Protein AF-A0A534Z984-F1 (afdb_monomer_lite)

Foldseek 3Di:
DDDDDDDPCPDDPPPDDDDPDDDDQPDPVVLDDADDDDCPPPQKHWDWDADPVSKIKIWMAGNVVRWIWMAISVNSRPDTFTADCLDTPPDDDDPVRSVSSNVVNVVSPPPPDDPPPDPPDDDDD

pLDDT: mean 79.58, std 18.5, range [36.09, 97.81]

Structure (mmCIF, N/CA/C/O backbone):
data_AF-A0A534Z984-F1
#
_entry.id   AF-A0A534Z984-F1
#
loop_
_atom_site.group_PDB
_atom_site.id
_atom_site.type_symbol
_atom_site.label_atom_id
_atom_site.label_alt_id
_atom_site.label_comp_id
_atom_site.label_asym_id
_atom_site.label_entity_id
_atom_site.label_seq_id
_atom_site.pdbx_PDB_ins_code
_atom_site.Cartn_x
_atom_site.Cartn_y
_atom_site.Cartn_z
_atom_site.occupancy
_atom_site.B_iso_or_equiv
_atom_site.auth_seq_id
_atom_site.auth_comp_id
_atom_site.auth_asym_id
_atom_site.auth_atom_id
_atom_site.pdbx_PDB_model_num
ATOM 1 N N . MET A 1 1 ? -43.118 18.369 -33.191 1.00 49.06 1 MET A N 1
ATOM 2 C CA . MET A 1 1 ? -42.824 17.797 -31.858 1.00 49.06 1 MET A CA 1
ATOM 3 C C . MET A 1 1 ? -43.101 16.302 -31.930 1.00 49.06 1 MET A C 1
ATOM 5 O O . MET A 1 1 ? -44.096 15.946 -32.552 1.00 49.06 1 MET A O 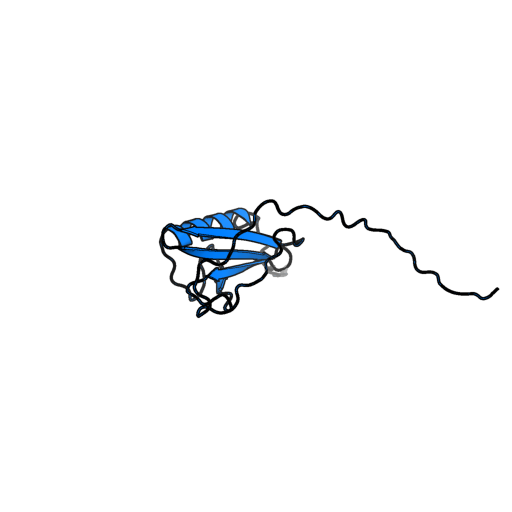1
ATOM 9 N N . PRO A 1 2 ? -42.154 15.464 -31.486 1.00 46.59 2 PRO A N 1
ATOM 10 C CA . PRO A 1 2 ? -42.266 14.801 -30.173 1.00 46.59 2 PRO A CA 1
ATOM 11 C C . PRO A 1 2 ? -41.022 15.126 -29.314 1.00 46.59 2 PRO A C 1
ATOM 13 O O . PRO A 1 2 ? -39.950 15.343 -29.866 1.00 46.59 2 PRO A O 1
ATOM 16 N N . GLU A 1 3 ? -41.124 15.515 -28.041 1.00 41.66 3 GLU A N 1
ATOM 17 C CA . GLU A 1 3 ? -41.500 14.795 -26.803 1.00 41.66 3 GLU A CA 1
ATOM 18 C C . GLU A 1 3 ? -40.446 13.796 -26.283 1.00 41.66 3 GLU A C 1
ATOM 20 O O . GLU A 1 3 ? -40.259 12.724 -26.845 1.00 41.66 3 GLU A O 1
ATOM 25 N N . GLY A 1 4 ? -39.826 14.164 -25.147 1.00 54.22 4 GLY A N 1
ATOM 26 C CA . GLY A 1 4 ? -39.315 13.228 -24.139 1.00 54.22 4 GLY A CA 1
ATOM 27 C C . GLY A 1 4 ? -37.834 12.838 -24.198 1.00 54.22 4 GLY A C 1
ATOM 28 O O . GLY A 1 4 ? -37.523 11.727 -24.601 1.00 54.22 4 GLY A O 1
ATOM 29 N N . MET A 1 5 ? -36.931 13.682 -23.680 1.00 36.09 5 MET A N 1
ATOM 30 C CA . MET A 1 5 ? -35.710 13.202 -23.007 1.00 36.09 5 MET A CA 1
ATOM 31 C C . MET A 1 5 ? -35.171 14.286 -22.062 1.00 36.09 5 MET A C 1
ATOM 33 O O . MET A 1 5 ? -34.339 15.112 -22.428 1.00 36.09 5 MET A O 1
ATOM 37 N N . THR A 1 6 ? -35.672 14.311 -20.828 1.00 60.50 6 THR A N 1
ATOM 38 C CA . THR A 1 6 ? -34.956 14.954 -19.724 1.00 60.50 6 THR A CA 1
ATOM 39 C C . THR A 1 6 ? -33.903 13.973 -19.227 1.00 60.50 6 THR A C 1
ATOM 41 O O . THR A 1 6 ? -34.229 13.018 -18.526 1.00 60.50 6 THR A O 1
ATOM 44 N N . ALA A 1 7 ? -32.648 14.216 -19.578 1.00 46.69 7 ALA A N 1
ATOM 45 C CA . ALA A 1 7 ? -31.517 13.735 -18.806 1.00 46.69 7 ALA A CA 1
ATOM 46 C C . ALA A 1 7 ? -30.716 14.975 -18.421 1.00 46.69 7 ALA A C 1
ATOM 48 O O . ALA A 1 7 ? -30.120 15.637 -19.267 1.00 46.69 7 ALA A O 1
ATOM 49 N N . THR A 1 8 ? -30.797 15.340 -17.146 1.00 47.03 8 THR A N 1
ATOM 50 C CA . THR A 1 8 ? -29.868 16.260 -16.497 1.00 47.03 8 THR A CA 1
ATOM 51 C C . THR A 1 8 ? -28.467 15.685 -16.659 1.00 47.03 8 THR A C 1
ATOM 53 O O . THR A 1 8 ? -28.051 14.822 -15.890 1.00 47.03 8 THR A O 1
ATOM 56 N N . ASP A 1 9 ? -27.762 16.141 -17.689 1.00 46.81 9 ASP A N 1
ATOM 57 C CA . ASP A 1 9 ? -26.317 16.011 -17.786 1.00 46.81 9 ASP A CA 1
ATOM 58 C C . ASP A 1 9 ? -25.717 16.981 -16.766 1.00 46.81 9 ASP A C 1
ATOM 60 O O . ASP A 1 9 ? -25.518 18.170 -17.025 1.00 46.81 9 ASP A O 1
ATOM 64 N N . VAL A 1 10 ? -25.531 16.499 -15.537 1.00 52.66 10 VAL A N 1
ATOM 65 C CA . VAL A 1 10 ? -24.681 17.191 -14.572 1.00 52.66 10 VAL A CA 1
ATOM 66 C C . VAL A 1 10 ? -23.255 16.902 -15.018 1.00 52.66 10 VAL A C 1
ATOM 68 O O . VAL A 1 10 ? -22.642 15.930 -14.585 1.00 52.66 10 VAL A O 1
ATOM 71 N N . GLY A 1 11 ? -22.779 17.729 -15.950 1.00 48.34 11 GLY A N 1
ATOM 72 C CA . GLY A 1 11 ? -21.455 17.656 -16.550 1.00 48.34 11 GLY A CA 1
ATOM 73 C C . GLY A 1 11 ? -20.355 17.761 -15.499 1.00 48.34 11 GLY A C 1
ATOM 74 O O . GLY A 1 11 ? -19.860 18.844 -15.186 1.00 48.34 11 GLY A O 1
ATOM 75 N N . GLY A 1 12 ? -19.953 16.617 -14.957 1.00 53.09 12 GLY A N 1
ATOM 76 C CA . GLY A 1 12 ? -18.683 16.462 -14.274 1.00 53.09 12 GLY A CA 1
ATOM 77 C C . GLY A 1 12 ? -17.596 16.377 -15.333 1.00 53.09 12 GLY A C 1
ATOM 78 O O . GLY A 1 12 ? -17.412 15.333 -15.948 1.00 53.09 12 GLY A O 1
ATOM 79 N N . VAL A 1 13 ? -16.874 17.472 -15.564 1.00 54.81 13 VAL A N 1
ATOM 80 C CA . VAL A 1 13 ? -15.639 17.427 -16.352 1.00 54.81 13 VAL A CA 1
ATOM 81 C C . VAL A 1 13 ? -14.660 16.514 -15.614 1.00 54.81 13 VAL A C 1
ATOM 83 O O . VAL A 1 13 ? -14.093 16.893 -14.590 1.00 54.81 13 VAL A O 1
ATOM 86 N N . THR A 1 14 ? -14.467 15.295 -16.113 1.00 60.62 14 THR A N 1
ATOM 87 C CA . THR A 1 14 ? -13.373 14.431 -15.669 1.00 60.62 14 THR A CA 1
ATOM 88 C C . THR A 1 14 ? -12.086 14.994 -16.263 1.00 60.62 14 THR A C 1
ATOM 90 O O . THR A 1 14 ? -11.765 14.763 -17.427 1.00 60.62 14 THR A O 1
ATOM 93 N N . THR A 1 15 ? -11.361 15.808 -15.497 1.00 66.38 15 THR A N 1
ATOM 94 C CA . THR A 1 15 ? -10.050 16.300 -15.927 1.00 66.38 15 THR A CA 1
ATOM 95 C C . THR A 1 15 ? -9.074 15.128 -15.940 1.00 66.38 15 THR A C 1
ATOM 97 O O . THR A 1 15 ? -8.609 14.700 -14.886 1.00 66.38 15 THR A O 1
ATOM 100 N N . MET A 1 16 ? -8.763 14.612 -17.129 1.00 71.00 16 MET A N 1
ATOM 101 C CA . MET A 1 16 ? -7.700 13.626 -17.327 1.00 71.00 16 MET A CA 1
ATOM 102 C C . MET A 1 16 ? -6.370 14.237 -16.875 1.00 71.00 16 MET A C 1
ATOM 104 O O . MET A 1 16 ? -5.915 15.230 -17.446 1.00 71.00 16 MET A O 1
ATOM 108 N N . ARG A 1 17 ? -5.767 13.671 -15.827 1.00 82.12 17 ARG A N 1
ATOM 109 C CA . ARG A 1 17 ? -4.443 14.065 -15.333 1.00 82.12 17 A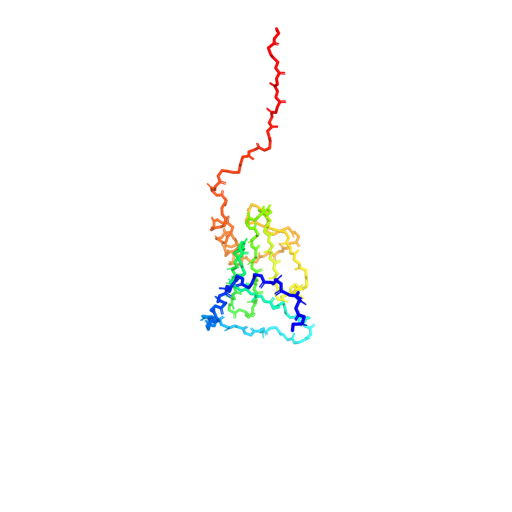RG A CA 1
ATOM 110 C C . ARG A 1 17 ? -3.391 13.122 -15.902 1.00 82.12 17 ARG A C 1
ATOM 112 O O . ARG A 1 17 ? -3.623 11.921 -16.019 1.00 82.12 17 ARG A O 1
ATOM 119 N N . GLU A 1 18 ? -2.236 13.664 -16.269 1.00 87.88 18 GLU A N 1
ATOM 120 C CA . GLU A 1 18 ? -1.099 12.830 -16.652 1.00 87.88 18 GLU A CA 1
ATOM 121 C C . GLU A 1 18 ? -0.540 12.110 -15.413 1.00 87.88 18 GLU A C 1
ATOM 123 O O . GLU A 1 18 ? -0.401 12.746 -14.364 1.00 87.88 18 GLU A O 1
ATOM 128 N N . PRO A 1 19 ? -0.201 10.807 -15.499 1.00 88.81 19 PRO A N 1
ATOM 129 C CA . PRO A 1 19 ? 0.317 10.090 -14.340 1.00 88.81 19 PRO A CA 1
ATOM 130 C C . PRO A 1 19 ? 1.668 10.649 -13.890 1.00 88.81 19 PRO A C 1
ATOM 132 O O . PRO A 1 19 ? 2.607 10.725 -14.684 1.00 88.81 19 PRO A O 1
ATOM 135 N N . LEU A 1 20 ? 1.772 10.978 -12.601 1.00 89.88 20 LEU A N 1
ATOM 136 C CA . LEU A 1 20 ? 2.992 11.512 -11.987 1.00 89.88 20 LEU A CA 1
ATOM 137 C C . LEU A 1 20 ? 4.126 10.476 -11.932 1.00 89.88 20 LEU A C 1
ATOM 139 O O . LEU A 1 20 ? 5.298 10.825 -12.060 1.00 89.88 20 LEU A O 1
ATOM 143 N N . PHE A 1 21 ? 3.780 9.206 -11.720 1.00 88.31 21 PHE A N 1
ATOM 144 C CA . PHE A 1 21 ? 4.729 8.112 -11.546 1.00 88.31 21 PHE A CA 1
ATOM 145 C C . PHE A 1 21 ? 4.217 6.862 -12.261 1.00 88.31 21 PHE A C 1
ATOM 147 O O . PHE A 1 21 ? 3.067 6.466 -12.087 1.00 88.31 21 PHE A O 1
ATOM 154 N N . LYS A 1 22 ? 5.071 6.250 -13.085 1.00 88.81 22 LYS A N 1
ATOM 155 C CA . LYS A 1 22 ? 4.780 5.007 -13.807 1.00 88.81 22 LYS A CA 1
ATOM 156 C C . LYS A 1 22 ? 5.913 4.028 -13.569 1.00 88.81 22 LYS A C 1
ATOM 158 O O . LYS A 1 22 ? 7.077 4.388 -13.733 1.00 88.81 22 LYS A O 1
ATOM 163 N N . VAL A 1 23 ? 5.562 2.797 -13.230 1.00 88.94 23 VAL A N 1
ATOM 164 C CA . VAL A 1 23 ? 6.524 1.726 -12.992 1.00 88.94 23 VAL A CA 1
ATOM 165 C C . VAL A 1 23 ? 6.065 0.451 -13.684 1.00 88.94 23 VAL A C 1
ATOM 167 O O . VAL A 1 23 ? 4.877 0.138 -13.701 1.00 88.94 23 VAL A O 1
ATOM 170 N N . SER A 1 24 ? 7.005 -0.248 -14.312 1.00 87.25 24 SER A N 1
ATOM 171 C CA . SER A 1 24 ? 6.775 -1.555 -14.926 1.00 87.25 24 SER A CA 1
ATOM 172 C C . SER A 1 24 ? 6.992 -2.667 -13.905 1.00 87.25 24 SER A C 1
ATOM 174 O O . SER A 1 24 ? 7.752 -2.495 -12.954 1.00 87.25 24 SER A O 1
ATOM 176 N N . ASN A 1 25 ? 6.381 -3.828 -14.121 1.00 84.31 25 ASN A N 1
ATOM 177 C CA . ASN A 1 25 ? 6.735 -5.025 -13.365 1.00 84.31 25 ASN A CA 1
ATOM 178 C C . ASN A 1 25 ? 8.164 -5.472 -13.724 1.00 84.31 25 ASN A C 1
ATOM 180 O O . ASN A 1 25 ? 8.516 -5.560 -14.901 1.00 84.31 25 ASN A O 1
ATOM 184 N N . HIS A 1 26 ? 8.990 -5.710 -12.710 1.00 84.06 26 HIS A N 1
ATOM 185 C CA . HIS A 1 26 ? 10.374 -6.172 -12.817 1.00 84.06 26 HIS A CA 1
ATOM 186 C C . HIS A 1 26 ? 10.487 -7.692 -12.661 1.00 84.06 26 HIS A C 1
ATOM 188 O O . HIS A 1 26 ? 11.523 -8.268 -12.995 1.00 84.06 26 HIS A O 1
ATOM 194 N N . HIS A 1 27 ? 9.426 -8.354 -12.196 1.00 74.00 27 HIS A N 1
ATOM 195 C CA . HIS A 1 27 ? 9.380 -9.805 -12.110 1.00 74.00 27 HIS A CA 1
ATOM 196 C C . HIS A 1 27 ? 9.136 -10.419 -13.492 1.00 74.00 27 HIS A C 1
ATOM 198 O O . HIS A 1 27 ? 8.420 -9.869 -14.331 1.00 74.00 27 HIS A O 1
ATOM 204 N N . THR A 1 28 ? 9.749 -11.578 -13.745 1.00 64.44 28 THR A N 1
ATOM 205 C CA . THR A 1 28 ? 9.573 -12.303 -15.012 1.00 64.44 28 THR A CA 1
ATOM 206 C C . THR A 1 28 ? 8.104 -12.665 -15.228 1.00 64.44 28 THR A C 1
ATOM 208 O O . THR A 1 28 ? 7.424 -12.974 -14.258 1.00 64.44 28 THR A O 1
ATOM 211 N N . ALA A 1 29 ? 7.643 -12.747 -16.481 1.00 55.38 29 ALA A N 1
ATOM 212 C CA . ALA A 1 29 ? 6.264 -13.120 -16.839 1.00 55.38 29 ALA A CA 1
ATOM 213 C C . ALA A 1 29 ? 5.807 -14.519 -16.352 1.00 55.38 29 ALA A C 1
ATOM 215 O O . ALA A 1 29 ? 4.658 -14.899 -16.555 1.00 55.38 29 ALA A O 1
ATOM 216 N N . ALA A 1 30 ? 6.705 -15.306 -15.746 1.00 54.94 30 ALA A N 1
ATOM 217 C CA . ALA A 1 30 ? 6.356 -16.528 -15.023 1.00 54.94 30 ALA A CA 1
ATOM 218 C C . ALA A 1 30 ? 5.681 -16.238 -13.665 1.00 54.94 30 ALA A C 1
ATOM 220 O O . ALA A 1 30 ? 4.927 -17.070 -13.167 1.00 54.94 30 ALA A O 1
ATOM 221 N N . CYS A 1 31 ? 5.924 -15.056 -13.091 1.00 58.91 31 CYS A N 1
ATOM 222 C CA . CYS A 1 31 ? 5.092 -14.449 -12.062 1.00 58.91 31 CYS A CA 1
ATOM 223 C C . CYS A 1 31 ? 3.890 -13.824 -12.784 1.00 58.91 31 CYS A C 1
ATOM 225 O O . CYS A 1 31 ? 4.067 -13.077 -13.743 1.00 58.91 31 CYS A O 1
ATOM 227 N N . VAL A 1 32 ? 2.686 -14.202 -12.362 1.00 63.78 32 VAL A N 1
ATOM 228 C CA . VAL A 1 32 ? 1.384 -13.857 -12.961 1.00 63.78 32 VAL A CA 1
ATOM 229 C C . VAL A 1 32 ? 1.238 -12.347 -13.246 1.00 63.78 32 VAL A C 1
ATOM 231 O O . VAL A 1 32 ? 1.958 -11.528 -12.675 1.00 63.78 32 VAL A O 1
ATOM 234 N N . GLU A 1 33 ? 0.303 -11.978 -14.132 1.00 71.69 33 GLU A N 1
ATOM 235 C CA . GLU A 1 33 ? 0.027 -10.585 -14.520 1.00 71.69 33 GLU A CA 1
ATOM 236 C C . GLU A 1 33 ? -0.123 -9.664 -13.286 1.00 71.69 33 GLU A C 1
ATOM 238 O O . GLU A 1 33 ? -0.957 -9.938 -12.414 1.00 71.69 33 GLU A O 1
ATOM 243 N N . PRO A 1 34 ? 0.671 -8.581 -13.187 1.00 79.31 34 PRO A N 1
ATOM 244 C CA . PRO A 1 34 ? 0.582 -7.627 -12.085 1.00 79.31 34 PRO A CA 1
ATOM 245 C C . PRO A 1 34 ? -0.767 -6.885 -12.098 1.00 79.31 34 PRO A C 1
ATOM 247 O O . PRO A 1 34 ? -1.338 -6.649 -13.167 1.00 79.31 34 PRO A O 1
ATOM 250 N N . PRO A 1 35 ? -1.294 -6.448 -10.938 1.00 81.00 35 PRO A N 1
ATOM 251 C CA . PRO A 1 35 ? -2.507 -5.646 -10.911 1.00 81.00 35 PRO A CA 1
ATOM 252 C C . PRO A 1 35 ? -2.277 -4.303 -11.608 1.00 81.00 35 PRO A C 1
ATOM 254 O O . PRO A 1 35 ? -1.256 -3.642 -11.413 1.00 81.00 35 PRO A O 1
ATOM 257 N N . THR A 1 36 ? -3.281 -3.845 -12.353 1.00 85.06 36 THR A N 1
ATOM 258 C CA . THR A 1 36 ? -3.378 -2.423 -12.692 1.00 85.06 36 THR A CA 1
ATOM 259 C C . THR A 1 36 ? -3.895 -1.681 -11.469 1.00 85.06 36 THR A C 1
ATOM 261 O O . THR A 1 36 ? -4.949 -2.027 -10.935 1.00 85.06 36 THR A O 1
ATOM 264 N N . VAL A 1 37 ? -3.155 -0.670 -11.021 1.00 87.88 37 VAL A N 1
ATOM 265 C CA . VAL A 1 37 ? -3.507 0.126 -9.844 1.00 87.88 37 VAL A CA 1
ATOM 266 C C . VAL A 1 37 ? -3.694 1.574 -10.256 1.00 87.88 37 VAL A C 1
ATOM 268 O O . VAL A 1 37 ? -2.777 2.201 -10.784 1.00 87.88 37 VAL A O 1
ATOM 271 N N . ASP A 1 38 ? -4.894 2.090 -10.007 1.00 89.81 38 ASP A N 1
ATOM 272 C CA . ASP A 1 38 ? -5.203 3.507 -10.141 1.00 89.81 38 ASP A CA 1
ATOM 273 C C . ASP A 1 38 ? -4.850 4.223 -8.834 1.00 89.81 38 ASP A C 1
ATOM 275 O O . ASP A 1 38 ? -5.573 4.131 -7.843 1.00 89.81 38 ASP A O 1
ATOM 279 N N . GLY A 1 39 ? -3.712 4.920 -8.833 1.00 88.94 39 GLY A N 1
ATOM 280 C CA . GLY A 1 39 ? -3.238 5.679 -7.676 1.00 88.94 39 GLY A CA 1
ATOM 281 C C . GLY A 1 39 ? -4.092 6.905 -7.329 1.00 88.94 39 GLY A C 1
ATOM 282 O O . GLY A 1 39 ? -3.919 7.448 -6.240 1.00 88.94 39 GLY A O 1
ATOM 283 N N . ASP A 1 40 ? -4.997 7.325 -8.219 1.00 89.31 40 ASP A N 1
ATOM 284 C CA . ASP A 1 40 ? -5.913 8.452 -8.019 1.00 89.31 40 ASP A CA 1
ATOM 285 C C . ASP A 1 40 ? -7.325 7.998 -7.601 1.00 89.31 40 ASP A C 1
ATOM 287 O O . ASP A 1 40 ? -8.213 8.841 -7.419 1.00 89.31 40 ASP A O 1
ATOM 291 N N . ALA A 1 41 ? -7.552 6.689 -7.419 1.00 90.12 41 ALA A N 1
ATOM 292 C CA . ALA A 1 41 ? -8.850 6.171 -7.006 1.00 90.12 41 ALA A CA 1
ATOM 293 C C . ALA A 1 41 ? -9.295 6.816 -5.681 1.00 90.12 41 ALA A C 1
ATOM 295 O O . ALA A 1 41 ? -8.632 6.723 -4.642 1.00 90.12 41 ALA A O 1
ATOM 296 N N . ALA A 1 42 ? -10.438 7.503 -5.734 1.00 90.12 42 ALA A N 1
ATOM 297 C CA . ALA A 1 42 ? -10.977 8.233 -4.597 1.00 90.12 42 ALA A CA 1
ATOM 298 C C . ALA A 1 42 ? -11.287 7.288 -3.429 1.00 90.12 42 ALA A C 1
ATOM 300 O O . ALA A 1 42 ? -11.721 6.157 -3.626 1.00 90.12 42 ALA A O 1
ATOM 301 N N . GLY A 1 43 ? -11.095 7.770 -2.199 1.00 90.69 43 GLY A N 1
ATOM 302 C CA . GLY A 1 43 ? -11.392 6.975 -1.005 1.00 90.69 43 GLY A CA 1
ATOM 303 C C . GLY A 1 43 ? -10.366 5.882 -0.701 1.00 90.69 43 GLY A C 1
ATOM 304 O O . GLY A 1 43 ? -10.568 5.134 0.249 1.00 90.69 43 GLY A O 1
ATOM 305 N N . ALA A 1 44 ? -9.235 5.834 -1.411 1.00 93.81 44 ALA A N 1
ATOM 306 C CA . ALA A 1 44 ? -8.146 4.913 -1.115 1.00 93.81 44 ALA A CA 1
ATOM 307 C C . ALA A 1 44 ? -6.784 5.616 -0.997 1.00 93.81 44 ALA A C 1
ATOM 309 O O . ALA A 1 44 ? -6.578 6.737 -1.462 1.00 93.81 44 ALA A O 1
ATOM 310 N N . TYR A 1 45 ? -5.844 4.950 -0.334 1.00 95.00 45 TYR A N 1
ATOM 311 C CA . TYR A 1 45 ? -4.424 5.284 -0.353 1.00 95.00 45 TYR A CA 1
ATOM 312 C C . TYR A 1 45 ? -3.645 4.153 -1.005 1.00 95.00 45 TYR A C 1
ATOM 314 O O . TYR A 1 45 ? -3.894 2.980 -0.723 1.00 95.00 45 TYR A O 1
ATOM 322 N N . PHE A 1 46 ? -2.647 4.526 -1.800 1.00 95.75 46 PHE A N 1
ATOM 323 C CA . PHE A 1 46 ? -1.746 3.596 -2.459 1.00 95.75 46 PHE A CA 1
ATOM 324 C C . PHE A 1 46 ? -0.301 3.911 -2.092 1.00 95.75 46 PHE A C 1
ATOM 326 O O . PHE A 1 46 ? 0.142 5.058 -2.154 1.00 95.75 46 PHE A O 1
ATOM 333 N N . GLY A 1 47 ? 0.439 2.874 -1.713 1.00 95.75 47 GLY A N 1
ATOM 334 C CA . GLY A 1 47 ? 1.881 2.922 -1.525 1.00 95.75 47 GLY A CA 1
ATOM 335 C C . GLY A 1 47 ? 2.549 1.969 -2.501 1.00 95.75 47 GLY A C 1
ATOM 336 O O . GLY A 1 47 ? 2.107 0.834 -2.645 1.00 95.75 47 GLY A O 1
ATOM 337 N N . TYR A 1 48 ? 3.641 2.406 -3.121 1.00 96.00 48 TYR A N 1
ATOM 338 C CA . TYR A 1 48 ? 4.503 1.548 -3.929 1.00 96.00 48 TYR A CA 1
ATOM 339 C C . TYR A 1 48 ? 5.882 1.419 -3.276 1.00 96.00 48 TYR A C 1
ATOM 341 O O . TYR A 1 48 ? 6.410 2.391 -2.725 1.00 96.00 48 TYR A O 1
ATOM 349 N N . PHE A 1 49 ? 6.462 0.227 -3.361 1.00 95.75 49 PHE A N 1
ATOM 350 C CA . PHE A 1 49 ? 7.806 -0.081 -2.894 1.00 95.75 49 PHE A CA 1
ATOM 351 C C . PHE A 1 49 ? 8.578 -0.857 -3.945 1.00 95.75 49 PHE A C 1
ATOM 353 O O . PHE A 1 49 ? 8.024 -1.734 -4.603 1.00 95.75 49 PHE A O 1
ATOM 360 N N . ALA A 1 50 ? 9.871 -0.557 -4.038 1.00 94.19 50 ALA A N 1
ATOM 361 C CA . ALA A 1 50 ? 10.844 -1.430 -4.665 1.00 94.19 50 ALA A CA 1
ATOM 362 C C . ALA A 1 50 ? 12.153 -1.420 -3.874 1.00 94.19 50 ALA A C 1
ATOM 364 O O . ALA A 1 50 ? 12.535 -0.379 -3.329 1.00 94.19 50 ALA A O 1
ATOM 365 N N . ASN A 1 51 ? 12.843 -2.558 -3.829 1.00 90.12 51 ASN A N 1
ATOM 366 C CA . ASN A 1 51 ? 14.158 -2.681 -3.197 1.00 90.12 51 ASN A CA 1
ATOM 367 C C . ASN A 1 51 ? 15.270 -2.970 -4.226 1.00 90.12 51 ASN A C 1
ATOM 369 O O . ASN A 1 51 ? 15.024 -3.114 -5.422 1.00 90.12 51 ASN A O 1
ATOM 373 N N . GLU A 1 52 ? 16.517 -3.042 -3.751 1.00 88.12 52 GLU A N 1
ATOM 374 C CA . GLU A 1 52 ? 17.704 -3.292 -4.585 1.00 88.12 52 GLU A CA 1
ATOM 375 C C . GLU A 1 52 ? 17.711 -4.667 -5.278 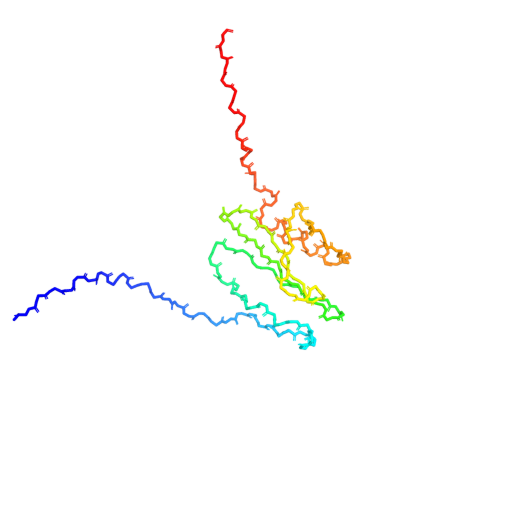1.00 88.12 52 GLU A C 1
ATOM 377 O O . GLU A 1 52 ? 18.430 -4.853 -6.258 1.00 88.12 52 GLU A O 1
ATOM 382 N N . TYR A 1 53 ? 16.900 -5.614 -4.800 1.00 85.19 53 TYR A N 1
ATOM 383 C CA . TYR A 1 53 ? 16.786 -6.967 -5.348 1.00 85.19 53 TYR A CA 1
ATOM 384 C C . TYR A 1 53 ? 15.751 -7.060 -6.476 1.00 85.19 53 TYR A C 1
ATOM 386 O O . TYR A 1 53 ? 15.581 -8.126 -7.062 1.00 85.19 53 TYR A O 1
ATOM 394 N N . GLY A 1 54 ? 15.080 -5.950 -6.799 1.00 85.00 54 GLY A N 1
ATOM 395 C CA . GLY A 1 54 ? 14.034 -5.902 -7.817 1.00 85.00 54 GLY A CA 1
ATOM 396 C C . GLY A 1 54 ? 12.655 -6.320 -7.314 1.00 85.00 54 GLY A C 1
ATOM 397 O O . GLY A 1 54 ? 11.732 -6.327 -8.123 1.00 85.00 54 GLY A O 1
ATOM 398 N N . GLU A 1 55 ? 12.507 -6.603 -6.014 1.00 89.56 55 GLU A N 1
ATOM 399 C CA . GLU A 1 55 ? 11.205 -6.880 -5.403 1.00 89.56 55 GLU A CA 1
ATOM 400 C C . GLU A 1 55 ? 10.304 -5.659 -5.520 1.00 89.56 55 GLU A C 1
ATOM 402 O O . GLU A 1 55 ? 10.778 -4.522 -5.399 1.00 89.56 55 GLU A O 1
ATOM 407 N N . GLN A 1 56 ? 9.008 -5.891 -5.707 1.00 93.12 56 GLN A N 1
ATOM 408 C CA . GLN A 1 56 ? 8.014 -4.833 -5.780 1.00 93.12 56 GLN A CA 1
ATOM 409 C C . GLN A 1 56 ? 6.823 -5.149 -4.884 1.00 93.12 56 GLN A C 1
ATOM 411 O O . GLN A 1 56 ? 6.348 -6.280 -4.832 1.00 93.12 56 GLN A O 1
ATOM 416 N N . ALA A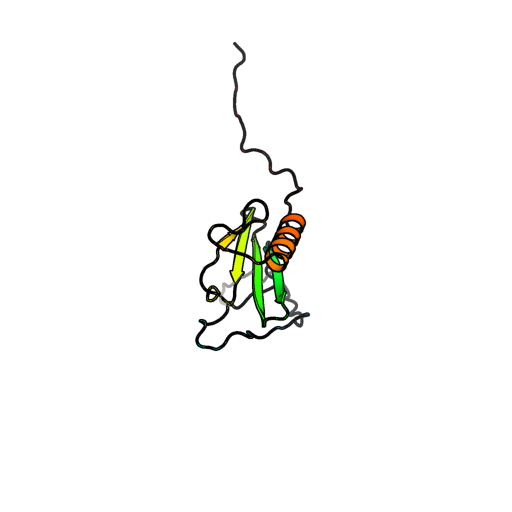 1 57 ? 6.295 -4.120 -4.226 1.00 94.81 57 ALA A N 1
ATOM 417 C CA . ALA A 1 57 ? 5.103 -4.250 -3.403 1.00 94.81 57 ALA A CA 1
ATOM 418 C C . ALA A 1 57 ? 4.138 -3.089 -3.613 1.00 94.81 57 ALA A C 1
ATOM 420 O O . ALA A 1 57 ? 4.545 -1.944 -3.836 1.00 94.81 57 ALA A O 1
ATOM 421 N N . ILE A 1 58 ? 2.848 -3.388 -3.489 1.00 95.94 58 ILE A N 1
ATOM 422 C CA . ILE A 1 58 ? 1.772 -2.404 -3.505 1.00 95.94 58 ILE A CA 1
ATOM 423 C C . ILE A 1 58 ? 0.967 -2.548 -2.225 1.00 95.94 58 ILE A C 1
ATOM 425 O O . ILE A 1 58 ? 0.404 -3.605 -1.949 1.00 95.94 58 ILE A O 1
ATOM 429 N N . TYR A 1 59 ? 0.895 -1.462 -1.468 1.00 96.81 59 TYR A N 1
ATOM 430 C CA . TYR A 1 59 ? 0.007 -1.310 -0.330 1.00 96.81 59 TYR A CA 1
ATOM 431 C C . TYR A 1 59 ? -1.243 -0.552 -0.766 1.00 96.81 59 TYR A C 1
ATOM 433 O O . TYR A 1 59 ? -1.142 0.475 -1.439 1.00 96.81 59 TYR A O 1
ATOM 441 N N . THR A 1 60 ? -2.409 -1.022 -0.339 1.00 96.19 60 THR A N 1
ATOM 442 C CA . THR A 1 60 ? -3.686 -0.338 -0.543 1.00 96.19 60 THR A CA 1
ATOM 443 C C . THR A 1 60 ? -4.409 -0.220 0.786 1.00 96.19 60 THR A C 1
ATOM 445 O O . THR A 1 60 ? -4.495 -1.194 1.530 1.00 96.19 60 THR A O 1
ATOM 448 N N . TYR A 1 61 ? -4.949 0.959 1.072 1.00 95.88 61 TYR A N 1
ATOM 449 C CA . TYR A 1 61 ? -5.836 1.193 2.206 1.00 95.88 61 TYR A CA 1
ATOM 450 C C . TYR A 1 61 ? -7.142 1.789 1.708 1.00 95.88 61 TYR A C 1
ATOM 452 O O . TYR A 1 61 ? -7.120 2.809 1.025 1.00 95.88 61 TYR A O 1
ATOM 460 N N . ASP A 1 62 ? -8.254 1.174 2.074 1.00 93.44 62 ASP A N 1
ATOM 461 C CA . ASP A 1 62 ? -9.599 1.660 1.800 1.00 93.44 62 ASP A CA 1
ATOM 462 C C . ASP A 1 62 ? -10.075 2.503 2.996 1.00 93.44 62 ASP A C 1
ATOM 464 O O . ASP A 1 62 ? -10.143 2.024 4.130 1.00 93.44 62 ASP A O 1
ATOM 468 N N . TYR A 1 63 ? -10.365 3.786 2.765 1.00 91.19 63 TYR A N 1
ATOM 469 C CA . TYR A 1 63 ? -10.811 4.699 3.821 1.00 91.19 63 TYR A CA 1
ATOM 470 C C . TYR A 1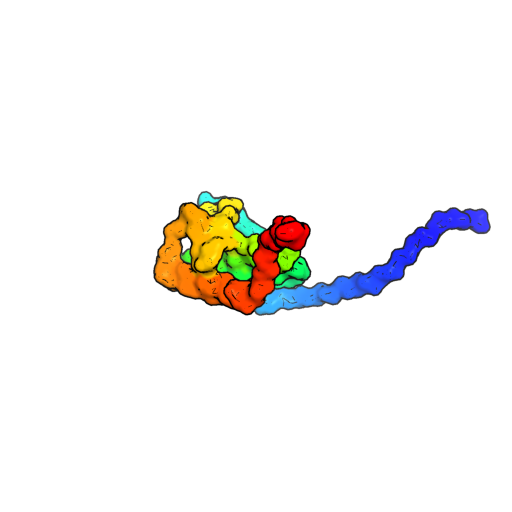 63 ? -12.274 4.501 4.235 1.00 91.19 63 TYR A C 1
ATOM 472 O O . TYR A 1 63 ? -12.632 4.935 5.331 1.00 91.19 63 TYR A O 1
ATOM 480 N N . GLU A 1 64 ? -13.105 3.874 3.403 1.00 90.62 64 GLU A N 1
ATOM 481 C CA . GLU A 1 64 ? -14.498 3.555 3.720 1.00 90.62 64 GLU A CA 1
ATOM 482 C C . GLU A 1 64 ? -14.573 2.358 4.671 1.00 90.62 64 GLU A C 1
ATOM 484 O O . GLU A 1 64 ? -15.224 2.427 5.715 1.00 90.62 64 GLU A O 1
ATOM 489 N N . THR A 1 65 ? -13.860 1.278 4.350 1.00 90.69 65 THR A N 1
ATOM 490 C CA . THR A 1 65 ? -13.873 0.042 5.151 1.00 90.69 65 THR A CA 1
ATOM 491 C C . THR A 1 65 ? -12.830 0.045 6.270 1.00 90.69 65 THR A C 1
ATOM 493 O O . THR A 1 65 ? -12.965 -0.665 7.269 1.00 90.69 65 THR A O 1
ATOM 496 N N . GLY A 1 66 ? -11.784 0.865 6.141 1.00 90.50 66 GLY A N 1
ATOM 497 C CA . GLY A 1 66 ? -10.643 0.876 7.052 1.00 90.50 66 GLY A CA 1
ATOM 498 C C . GLY A 1 66 ? -9.771 -0.376 6.942 1.00 90.50 66 GLY A C 1
ATOM 499 O O . GLY A 1 66 ? -9.060 -0.706 7.904 1.00 90.50 66 GLY A O 1
ATOM 500 N N . GLU A 1 67 ? -9.865 -1.086 5.816 1.00 93.12 67 GLU A N 1
ATOM 501 C CA . GLU A 1 67 ? -9.096 -2.285 5.514 1.00 93.12 67 GLU A CA 1
ATOM 502 C C . GLU A 1 67 ? -7.835 -1.953 4.719 1.00 93.12 67 GLU A C 1
ATOM 504 O O . GLU A 1 67 ? -7.809 -1.077 3.854 1.00 93.12 67 GLU A O 1
ATOM 509 N N . ALA A 1 68 ? -6.768 -2.684 5.026 1.00 95.62 68 ALA A N 1
ATOM 510 C CA . ALA A 1 68 ? -5.465 -2.512 4.418 1.00 95.62 68 ALA A CA 1
ATOM 511 C C . ALA A 1 68 ? -5.000 -3.837 3.817 1.00 95.62 68 ALA A C 1
ATOM 513 O O . ALA A 1 68 ? -5.176 -4.894 4.428 1.00 95.62 68 ALA A O 1
ATOM 514 N N . THR A 1 69 ? -4.382 -3.784 2.642 1.00 96.19 69 THR A N 1
ATOM 515 C CA . THR A 1 69 ? -3.831 -4.958 1.962 1.00 96.19 69 THR A CA 1
ATOM 516 C C . THR A 1 69 ? -2.455 -4.672 1.378 1.00 96.19 69 THR A C 1
ATOM 518 O O . THR A 1 69 ? -2.122 -3.526 1.076 1.00 96.19 69 THR A O 1
ATOM 521 N N . ILE A 1 70 ? -1.655 -5.723 1.214 1.00 96.38 70 ILE A N 1
ATOM 522 C CA . ILE A 1 70 ? -0.390 -5.701 0.480 1.00 96.38 70 ILE A CA 1
ATOM 523 C C . ILE A 1 70 ? -0.393 -6.794 -0.593 1.00 96.38 70 ILE A C 1
ATOM 525 O O . ILE A 1 70 ? -0.858 -7.907 -0.353 1.00 96.38 70 ILE A O 1
ATOM 529 N N . ARG A 1 71 ? 0.132 -6.469 -1.773 1.00 94.56 71 ARG A N 1
ATOM 530 C CA . ARG A 1 71 ? 0.465 -7.412 -2.848 1.00 94.56 71 ARG A CA 1
ATOM 531 C C . ARG A 1 71 ? 1.957 -7.311 -3.137 1.00 94.56 71 ARG A C 1
ATOM 533 O O . ARG A 1 71 ? 2.472 -6.195 -3.184 1.00 94.56 71 ARG A O 1
ATOM 540 N N . MET A 1 72 ? 2.617 -8.445 -3.341 1.00 92.06 72 MET A N 1
ATOM 541 C CA . MET A 1 72 ? 4.056 -8.533 -3.619 1.00 92.06 72 MET A CA 1
ATOM 542 C C . MET A 1 72 ? 4.303 -9.243 -4.949 1.00 92.06 72 MET A C 1
ATOM 544 O O . MET A 1 72 ? 3.496 -10.087 -5.360 1.00 92.06 72 MET A O 1
ATOM 548 N N . GLY A 1 73 ? 5.423 -8.932 -5.596 1.00 88.75 73 GLY A N 1
ATOM 549 C CA . GLY A 1 73 ? 5.839 -9.592 -6.827 1.00 88.75 73 GLY A CA 1
ATOM 550 C C . GLY A 1 73 ? 6.285 -11.032 -6.603 1.00 88.75 73 GLY A C 1
ATOM 551 O O . GLY A 1 73 ? 5.882 -11.920 -7.362 1.00 88.75 73 GLY A O 1
ATOM 552 N N . ASP A 1 74 ? 7.041 -11.298 -5.537 1.00 85.19 74 ASP A N 1
ATOM 553 C CA . ASP A 1 74 ? 7.463 -12.651 -5.151 1.00 85.19 74 ASP A CA 1
ATOM 554 C C . ASP A 1 74 ? 6.310 -13.560 -4.693 1.00 85.19 74 ASP A C 1
ATOM 556 O O . ASP A 1 74 ? 6.349 -14.770 -4.924 1.00 85.19 74 ASP A O 1
ATOM 560 N N . ALA A 1 75 ? 5.243 -12.980 -4.143 1.00 83.69 75 ALA A N 1
ATOM 561 C CA . ALA A 1 75 ? 3.993 -13.666 -3.818 1.00 83.69 75 ALA A CA 1
ATOM 562 C C . ALA A 1 75 ? 3.034 -13.786 -5.022 1.00 83.69 75 ALA A C 1
ATOM 564 O O . ALA A 1 75 ? 1.880 -14.193 -4.879 1.00 83.69 75 ALA A O 1
ATOM 565 N N . GLY A 1 76 ? 3.495 -13.435 -6.227 1.00 82.44 76 GLY A N 1
ATOM 566 C CA . GLY A 1 76 ? 2.772 -13.665 -7.475 1.00 82.44 76 GLY A CA 1
ATOM 567 C C . GLY A 1 76 ? 1.615 -12.704 -7.740 1.00 82.44 76 GLY A C 1
ATOM 568 O O . GLY A 1 76 ? 0.749 -13.043 -8.544 1.00 82.44 76 GLY A O 1
ATOM 569 N N . TRP A 1 77 ? 1.592 -11.532 -7.094 1.00 87.06 77 TRP A N 1
ATOM 570 C CA . TRP A 1 77 ? 0.660 -10.413 -7.306 1.00 87.06 77 TRP A CA 1
ATOM 571 C C . TRP A 1 77 ? -0.837 -10.651 -7.032 1.00 87.06 77 TRP A C 1
ATOM 573 O O . TRP A 1 77 ? -1.546 -9.706 -6.679 1.00 87.06 77 TRP A O 1
ATOM 583 N N . HIS A 1 78 ? -1.340 -11.874 -7.201 1.00 78.12 78 HIS A N 1
ATOM 584 C CA . HIS A 1 78 ? -2.763 -12.199 -7.131 1.00 78.12 78 HIS A CA 1
ATOM 585 C C . HIS A 1 78 ? -3.294 -12.163 -5.697 1.00 78.12 78 HIS A C 1
ATOM 587 O O . HIS A 1 78 ? -4.407 -11.692 -5.449 1.00 78.12 78 HIS A O 1
ATOM 593 N N . GLU A 1 79 ? -2.518 -12.679 -4.747 1.00 84.94 79 GLU A N 1
ATOM 594 C CA . GLU A 1 79 ? -2.939 -12.728 -3.355 1.00 84.94 79 GLU A CA 1
ATOM 595 C C . GLU A 1 79 ? -2.730 -11.368 -2.687 1.00 84.94 79 GLU A C 1
ATOM 597 O O . GLU A 1 79 ? -1.636 -10.802 -2.675 1.00 84.94 79 GLU A O 1
ATOM 602 N N . ALA A 1 80 ? -3.824 -10.824 -2.160 1.00 92.50 80 ALA A N 1
ATOM 603 C CA . ALA A 1 80 ? -3.794 -9.652 -1.308 1.00 92.50 80 ALA A CA 1
ATOM 604 C C . ALA A 1 80 ? -3.741 -10.125 0.143 1.00 92.50 80 ALA A C 1
ATOM 606 O O . ALA A 1 80 ? -4.692 -10.729 0.639 1.00 92.50 80 ALA A O 1
ATOM 607 N N . TYR A 1 81 ? -2.645 -9.826 0.829 1.00 95.44 81 TYR A N 1
ATOM 608 C CA . TYR A 1 81 ? -2.493 -10.145 2.241 1.00 95.44 81 TYR A CA 1
ATOM 609 C C . TYR A 1 81 ? -3.072 -9.013 3.073 1.00 95.44 81 TYR A C 1
ATOM 611 O O . TYR A 1 81 ? -2.744 -7.843 2.861 1.00 95.44 81 TYR A O 1
ATOM 619 N N . ARG A 1 82 ? -3.935 -9.357 4.030 1.00 96.12 82 ARG A N 1
ATOM 620 C C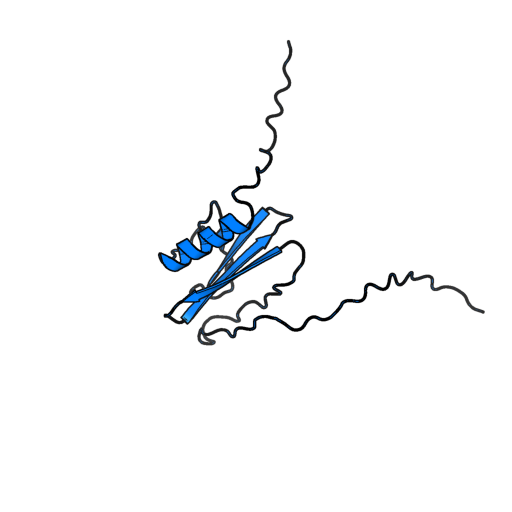A . ARG A 1 82 ? -4.499 -8.398 4.981 1.00 96.12 82 ARG A CA 1
ATOM 621 C C . ARG A 1 82 ? -3.377 -7.774 5.803 1.00 96.12 82 ARG A C 1
ATOM 623 O O . ARG A 1 82 ? -2.474 -8.468 6.265 1.00 96.12 82 ARG A O 1
ATOM 630 N N . VAL A 1 83 ? -3.450 -6.464 6.005 1.00 96.19 83 VAL A N 1
ATOM 631 C CA . VAL A 1 83 ? -2.526 -5.720 6.858 1.00 96.19 83 VAL A CA 1
ATOM 632 C C . VAL A 1 83 ? -3.276 -5.252 8.099 1.00 96.19 83 VAL A C 1
ATOM 634 O O . VAL A 1 83 ? -4.269 -4.532 8.010 1.00 96.19 83 VAL A O 1
ATOM 637 N N . ALA A 1 84 ? -2.788 -5.653 9.266 1.00 92.44 84 ALA A N 1
ATOM 638 C CA . ALA A 1 84 ? -3.327 -5.275 10.565 1.00 92.44 84 ALA A CA 1
ATOM 639 C C . ALA A 1 84 ? -2.182 -4.837 11.479 1.00 92.44 84 ALA A C 1
ATOM 641 O O . ALA A 1 84 ? -1.122 -5.463 11.511 1.00 92.44 84 ALA A O 1
ATOM 642 N N . ASP A 1 85 ? -2.361 -3.719 12.185 1.00 91.12 85 ASP A N 1
ATOM 643 C CA . ASP A 1 85 ? -1.337 -3.130 13.055 1.00 91.12 85 ASP A CA 1
ATOM 644 C C . ASP A 1 85 ? 0.037 -3.010 12.373 1.00 91.12 85 ASP A C 1
ATOM 646 O O . ASP A 1 85 ? 1.092 -3.258 12.963 1.00 91.12 85 ASP A O 1
ATOM 650 N N . GLY A 1 86 ? 0.040 -2.618 11.097 1.00 92.75 86 GLY A N 1
ATOM 651 C CA . GLY A 1 86 ? 1.247 -2.445 10.287 1.00 92.75 86 GLY A CA 1
ATOM 652 C C . GLY A 1 86 ? 2.037 -3.731 10.052 1.00 92.75 86 GLY A C 1
ATOM 653 O O . GLY A 1 86 ? 3.255 -3.666 9.889 1.00 92.75 86 GLY A O 1
ATOM 654 N N . ARG A 1 87 ? 1.366 -4.887 10.076 1.00 94.94 87 ARG A N 1
ATOM 655 C CA . ARG A 1 87 ? 1.923 -6.205 9.761 1.00 94.94 87 ARG A CA 1
ATOM 656 C C . ARG A 1 87 ? 1.027 -6.909 8.753 1.00 94.94 87 ARG A C 1
ATOM 658 O O . ARG A 1 87 ? -0.190 -6.812 8.856 1.00 94.94 87 ARG A O 1
ATOM 665 N N . ALA A 1 88 ? 1.631 -7.616 7.808 1.00 95.50 88 ALA A N 1
ATOM 666 C CA . ALA A 1 88 ? 0.906 -8.455 6.866 1.00 95.50 88 ALA A CA 1
ATOM 667 C C . ALA A 1 88 ? 0.623 -9.827 7.495 1.00 95.50 88 ALA A C 1
ATOM 669 O O . ALA A 1 88 ? 1.519 -10.461 8.056 1.00 95.50 88 ALA A O 1
ATOM 670 N N . GLU A 1 89 ? -0.622 -10.279 7.426 1.00 94.81 89 GLU A N 1
ATOM 671 C CA . GLU A 1 89 ? -1.029 -11.607 7.879 1.00 94.81 89 GLU A CA 1
ATOM 672 C C . GLU A 1 89 ? -0.592 -12.658 6.850 1.00 94.81 89 GLU A C 1
ATOM 674 O O . GLU A 1 89 ? -0.865 -12.519 5.662 1.00 94.81 89 GLU A O 1
ATOM 679 N N . GLY A 1 90 ? 0.097 -13.714 7.296 1.00 91.25 90 GLY A N 1
ATOM 680 C CA . GLY A 1 90 ? 0.495 -14.829 6.424 1.00 91.25 90 GLY A CA 1
ATOM 681 C C . GLY A 1 90 ? 1.682 -14.556 5.493 1.00 91.25 90 GLY A C 1
ATOM 682 O O . GLY A 1 90 ? 2.048 -15.443 4.728 1.00 91.25 90 GLY A O 1
ATOM 683 N N . LEU A 1 91 ? 2.315 -13.383 5.587 1.00 92.06 91 LEU A N 1
ATOM 684 C CA . LEU A 1 91 ? 3.419 -12.979 4.718 1.00 92.06 91 LEU A CA 1
ATOM 685 C C . LEU A 1 91 ? 4.692 -12.694 5.527 1.00 92.06 91 LEU A C 1
ATOM 687 O O . LEU A 1 91 ? 4.674 -11.949 6.510 1.00 92.06 91 LEU A O 1
ATOM 691 N N . VAL A 1 92 ? 5.811 -13.285 5.108 1.00 91.81 92 VAL A N 1
ATOM 692 C CA . VAL A 1 92 ? 7.129 -13.035 5.705 1.00 91.81 92 VAL A CA 1
ATOM 693 C C . VAL A 1 92 ? 7.797 -11.903 4.939 1.00 91.81 92 VAL A C 1
ATOM 695 O O . VAL A 1 92 ? 8.077 -12.049 3.758 1.00 91.81 92 VAL A O 1
ATOM 698 N N . LEU A 1 93 ? 8.069 -10.794 5.624 1.00 93.56 93 LEU A N 1
ATOM 699 C CA . LEU A 1 93 ? 8.695 -9.610 5.038 1.00 93.56 93 LEU A CA 1
ATOM 700 C C . LEU A 1 93 ? 10.130 -9.440 5.534 1.00 93.56 93 LEU A C 1
ATOM 702 O O . LEU A 1 93 ? 10.436 -9.689 6.706 1.00 93.56 93 LEU A O 1
ATOM 706 N N . THR A 1 94 ? 11.001 -8.933 4.666 1.00 94.69 94 THR A N 1
ATOM 707 C CA . THR A 1 94 ? 12.313 -8.432 5.073 1.00 94.69 94 THR A CA 1
ATOM 708 C C . THR A 1 94 ? 12.163 -7.209 5.982 1.00 94.69 94 THR A C 1
ATOM 710 O O . THR A 1 94 ? 11.106 -6.580 6.088 1.00 94.69 94 THR A O 1
ATOM 713 N N . LYS A 1 95 ? 13.253 -6.818 6.655 1.00 95.25 95 LYS A N 1
ATOM 714 C CA . LYS A 1 95 ? 13.245 -5.647 7.546 1.00 95.25 95 LYS A CA 1
ATOM 715 C C . LYS A 1 95 ? 12.812 -4.369 6.817 1.00 95.25 95 LYS A C 1
ATOM 717 O O . LYS A 1 95 ? 12.062 -3.578 7.384 1.00 95.25 95 LYS A O 1
ATOM 722 N N . THR A 1 96 ? 13.288 -4.161 5.591 1.00 96.50 96 THR A N 1
ATOM 723 C CA . THR A 1 96 ? 13.002 -2.946 4.816 1.00 96.50 96 THR A CA 1
ATOM 724 C C . THR A 1 96 ? 11.548 -2.919 4.351 1.00 96.50 96 THR A C 1
ATOM 726 O O . THR A 1 96 ? 10.888 -1.896 4.519 1.00 96.50 96 THR A O 1
ATOM 729 N N . GLU A 1 97 ? 11.023 -4.046 3.864 1.00 96.06 97 GLU A N 1
ATOM 730 C CA . GLU A 1 97 ? 9.604 -4.187 3.503 1.00 96.06 97 GLU A CA 1
ATOM 731 C C . GLU A 1 97 ? 8.694 -3.957 4.709 1.00 96.06 97 GLU A C 1
ATOM 733 O O . GLU A 1 97 ? 7.745 -3.183 4.632 1.00 96.06 97 GLU A O 1
ATOM 738 N N . ALA A 1 98 ? 9.015 -4.561 5.857 1.00 96.38 98 ALA A N 1
ATOM 739 C CA . ALA A 1 98 ? 8.241 -4.388 7.081 1.00 96.38 98 ALA A CA 1
ATOM 740 C C . ALA A 1 98 ? 8.258 -2.931 7.579 1.00 96.38 98 ALA A C 1
ATOM 742 O O . ALA A 1 98 ? 7.235 -2.416 8.035 1.00 96.38 98 ALA A O 1
ATOM 743 N N . MET A 1 99 ? 9.402 -2.243 7.485 1.00 97.25 99 MET A N 1
ATOM 744 C CA . MET A 1 99 ? 9.504 -0.823 7.836 1.00 97.25 99 MET A CA 1
ATOM 745 C C . MET A 1 99 ? 8.676 0.059 6.901 1.00 97.25 99 MET A C 1
ATOM 747 O O . MET A 1 99 ? 7.971 0.950 7.377 1.00 97.25 99 MET A O 1
ATOM 751 N N . TRP A 1 100 ? 8.740 -0.194 5.594 1.00 97.81 100 TRP A N 1
ATOM 752 C CA . TRP A 1 100 ? 7.932 0.519 4.611 1.00 97.81 100 TRP A CA 1
ATOM 753 C C . TRP A 1 100 ? 6.432 0.279 4.834 1.00 97.81 100 TRP A C 1
ATOM 755 O O . TRP A 1 100 ? 5.675 1.242 4.954 1.00 97.81 100 TRP A O 1
ATOM 765 N N . LEU A 1 101 ? 6.013 -0.978 5.016 1.00 97.31 101 LEU A N 1
ATOM 766 C CA . LEU A 1 101 ? 4.623 -1.334 5.304 1.00 97.31 101 LEU A CA 1
ATOM 767 C C . LEU A 1 101 ? 4.111 -0.617 6.557 1.00 97.31 101 LEU A C 1
ATOM 769 O O . LEU A 1 101 ? 3.012 -0.060 6.571 1.00 97.31 101 LEU A O 1
ATOM 773 N N . ARG A 1 102 ? 4.929 -0.588 7.616 1.00 96.25 102 ARG A N 1
ATOM 774 C CA . ARG A 1 102 ? 4.590 0.115 8.855 1.00 96.25 102 ARG A CA 1
ATOM 775 C C . ARG A 1 102 ? 4.456 1.620 8.634 1.00 96.25 102 ARG A C 1
ATOM 777 O O . ARG A 1 102 ? 3.572 2.226 9.234 1.00 96.25 102 ARG A O 1
ATOM 784 N N . ALA A 1 103 ? 5.295 2.223 7.793 1.00 97.00 103 ALA A N 1
ATOM 785 C CA . ALA A 1 103 ? 5.180 3.636 7.445 1.00 97.00 103 ALA A CA 1
ATOM 786 C C . ALA A 1 103 ? 3.864 3.930 6.704 1.00 97.00 103 ALA A C 1
ATOM 788 O O . ALA A 1 103 ? 3.164 4.870 7.080 1.00 97.00 103 ALA A O 1
ATOM 789 N N . CYS A 1 104 ? 3.481 3.095 5.731 1.00 96.94 104 CYS A N 1
ATOM 790 C CA . CYS A 1 104 ? 2.190 3.201 5.047 1.00 96.94 104 CYS A CA 1
ATOM 791 C C . CYS A 1 104 ? 1.013 3.080 6.024 1.00 96.94 104 CYS A C 1
ATOM 793 O O . CYS A 1 104 ? 0.131 3.935 6.030 1.00 96.94 104 CYS A O 1
ATOM 795 N N . TRP A 1 105 ? 1.040 2.088 6.917 1.00 95.50 105 TRP A N 1
ATOM 796 C CA . TRP A 1 105 ? 0.015 1.911 7.952 1.00 95.50 105 TRP A CA 1
ATOM 797 C C . TRP A 1 105 ? -0.138 3.138 8.865 1.00 95.50 105 TRP A C 1
ATOM 799 O O . TRP A 1 105 ? -1.249 3.569 9.178 1.00 95.50 105 TRP A O 1
ATOM 809 N N . LEU A 1 106 ? 0.981 3.732 9.293 1.00 94.19 106 LEU A N 1
ATOM 810 C CA . LEU A 1 106 ? 0.962 4.953 10.102 1.00 94.19 106 LEU A CA 1
ATOM 811 C C . LEU A 1 106 ? 0.381 6.143 9.321 1.00 94.19 106 LEU A C 1
ATOM 813 O O . LEU A 1 106 ? -0.363 6.937 9.899 1.00 94.19 106 LEU A O 1
ATOM 817 N N . ALA A 1 107 ? 0.671 6.244 8.021 1.00 93.88 107 ALA A N 1
ATOM 818 C CA . ALA A 1 107 ? 0.159 7.305 7.158 1.00 93.88 107 ALA A CA 1
ATOM 819 C C . ALA A 1 107 ? -1.364 7.228 6.942 1.00 93.88 107 ALA A C 1
ATOM 821 O O . ALA A 1 107 ? -2.011 8.267 6.820 1.00 93.88 107 ALA A O 1
ATOM 822 N N . THR A 1 108 ? -1.953 6.027 6.943 1.00 91.75 108 THR A N 1
ATOM 823 C CA . THR A 1 108 ? -3.381 5.823 6.633 1.00 91.75 108 THR A CA 1
ATOM 824 C C . THR A 1 108 ? -4.310 5.794 7.844 1.00 91.75 108 THR A C 1
ATOM 826 O O . THR A 1 108 ? -5.499 5.524 7.701 1.00 91.75 108 THR A O 1
ATOM 829 N N . GLY A 1 109 ? -3.819 6.162 9.032 1.00 69.94 109 GLY A N 1
ATOM 830 C CA . GLY A 1 109 ? -4.694 6.464 10.168 1.00 69.94 109 GLY A CA 1
ATOM 831 C C . GLY A 1 109 ? -4.592 5.532 11.369 1.00 69.94 109 GLY A C 1
ATOM 832 O O . GLY A 1 109 ? -5.502 5.548 12.189 1.00 69.94 109 GLY A O 1
ATOM 833 N N . ALA A 1 110 ? -3.470 4.833 11.569 1.00 59.50 110 ALA A N 1
ATOM 834 C CA . ALA A 1 110 ? -3.154 4.150 12.836 1.00 59.50 110 ALA A CA 1
ATOM 835 C C . ALA A 1 110 ? -3.218 5.052 14.096 1.00 59.50 110 ALA A C 1
ATOM 837 O O . ALA A 1 110 ? -3.123 4.555 15.215 1.00 59.50 110 ALA A O 1
ATOM 838 N N . LEU A 1 111 ? -3.330 6.372 13.913 1.00 54.25 111 LEU A N 1
ATOM 839 C CA . LEU A 1 111 ? -3.409 7.393 14.960 1.00 54.25 111 LEU A CA 1
ATOM 840 C C . LEU A 1 111 ? -4.735 8.170 14.963 1.00 54.25 111 LEU A C 1
ATOM 842 O O . LEU A 1 111 ? -4.914 9.055 15.793 1.00 54.25 111 LEU A O 1
ATOM 846 N N . LYS A 1 112 ? -5.651 7.895 14.026 1.00 57.75 112 LYS A N 1
ATOM 847 C CA . LYS A 1 112 ? -6.995 8.474 14.068 1.00 57.75 112 LYS A CA 1
ATOM 848 C C . LYS A 1 112 ? -7.848 7.526 14.895 1.00 57.75 112 LYS A C 1
ATOM 850 O O . LYS A 1 112 ? -8.127 6.423 14.435 1.00 57.75 112 LYS A O 1
ATOM 855 N N . ASP A 1 113 ? -8.194 7.947 16.111 1.00 50.09 113 ASP A N 1
ATOM 856 C CA . ASP A 1 113 ? -9.055 7.214 17.042 1.00 50.09 113 ASP A CA 1
ATOM 857 C C . ASP A 1 113 ? -10.234 6.586 16.297 1.00 50.09 113 ASP A C 1
ATOM 859 O O . ASP A 1 113 ? -11.166 7.264 15.858 1.00 50.09 113 ASP A O 1
ATOM 863 N N . ARG A 1 114 ? -10.171 5.267 16.115 1.00 53.94 114 ARG A N 1
ATOM 864 C CA . ARG A 1 114 ? -11.296 4.492 15.609 1.00 53.94 114 ARG A CA 1
ATOM 865 C C . ARG A 1 114 ? -12.298 4.448 16.765 1.00 53.94 114 ARG A C 1
ATOM 867 O O . ARG A 1 114 ? -11.912 3.975 17.837 1.00 53.94 114 ARG A O 1
ATOM 874 N N . PRO A 1 115 ? -13.544 4.937 16.610 1.00 47.03 115 PRO A N 1
ATOM 875 C CA . PRO A 1 115 ? -14.549 4.770 17.647 1.00 47.03 115 PRO A CA 1
ATOM 876 C C . PRO A 1 115 ? -14.647 3.276 17.928 1.00 47.03 115 PRO A C 1
ATOM 878 O O . PRO A 1 115 ? -14.942 2.487 17.027 1.00 47.03 115 PRO A O 1
ATOM 881 N N . THR A 1 116 ? -14.317 2.873 19.150 1.00 49.78 116 THR A N 1
ATOM 882 C CA . THR A 1 116 ? -14.546 1.509 19.599 1.00 49.78 116 THR A CA 1
ATOM 883 C C . THR A 1 116 ? -16.026 1.223 19.397 1.00 49.78 116 THR A C 1
ATOM 885 O O . THR A 1 116 ? -16.889 1.966 19.866 1.00 49.78 116 THR A O 1
ATOM 888 N N . SER A 1 117 ? -16.319 0.175 18.629 1.00 49.56 117 SER A N 1
ATOM 889 C CA . SER A 1 117 ? -17.658 -0.391 18.499 1.00 49.56 117 SER A CA 1
ATOM 890 C C . SER A 1 117 ? -18.276 -0.480 19.894 1.00 49.56 117 SER A C 1
ATOM 892 O O . SER A 1 117 ? -17.705 -1.106 20.787 1.00 49.56 117 SER A O 1
ATOM 894 N N . GLY A 1 118 ? -19.369 0.260 20.083 1.00 50.12 118 GLY A N 1
ATOM 895 C CA . GLY A 1 118 ? -19.842 0.683 21.390 1.00 50.12 118 GLY A CA 1
ATOM 896 C C . GLY A 1 118 ? -20.094 -0.454 22.373 1.00 50.12 118 GLY A C 1
ATOM 897 O O . GLY A 1 118 ? -20.800 -1.416 22.081 1.00 50.12 118 GLY A O 1
ATOM 898 N N . THR A 1 119 ? -19.612 -0.266 23.598 1.00 46.84 119 THR A N 1
ATOM 899 C CA . THR A 1 119 ? -20.186 -0.927 24.768 1.00 46.84 119 THR A CA 1
ATOM 900 C C . THR A 1 119 ? -21.472 -0.187 25.124 1.00 46.84 119 THR A C 1
ATOM 902 O O . THR A 1 119 ? -21.484 0.742 25.930 1.00 46.84 119 THR A O 1
ATOM 905 N N . GLY A 1 120 ? -22.569 -0.576 24.475 1.00 53.75 120 GLY A N 1
ATOM 906 C CA . GLY A 1 120 ? -23.912 -0.287 24.959 1.00 53.75 120 GLY A CA 1
ATOM 907 C C . GLY A 1 120 ? -24.155 -1.073 26.245 1.00 53.75 120 GLY A C 1
ATOM 908 O O . GLY A 1 120 ? -24.484 -2.253 26.198 1.00 53.75 120 GLY A O 1
ATOM 909 N N . GLY A 1 121 ? -23.957 -0.421 27.388 1.00 42.94 121 GLY A N 1
ATOM 910 C CA . GLY A 1 121 ? -24.316 -0.927 28.710 1.00 42.94 121 GLY A CA 1
ATOM 911 C C . GLY A 1 121 ? -25.201 0.084 29.424 1.00 42.94 121 GLY A C 1
ATOM 912 O O . GLY A 1 121 ? -24.736 0.828 30.280 1.00 42.94 121 GLY A O 1
ATOM 913 N N . THR A 1 122 ? -26.470 0.148 29.029 1.00 52.97 122 THR A N 1
ATOM 914 C CA . THR A 1 122 ? -27.532 0.795 29.800 1.00 52.97 122 THR A CA 1
ATOM 915 C C . THR A 1 122 ? -27.801 -0.012 31.067 1.00 52.97 122 THR A C 1
ATOM 917 O O . THR A 1 122 ? -27.993 -1.223 31.014 1.00 52.97 122 THR A O 1
ATOM 920 N N . GLY A 1 123 ? -27.841 0.666 32.212 1.00 47.38 123 GLY A N 1
ATOM 921 C CA . GLY A 1 123 ? -28.194 0.043 33.483 1.00 47.38 123 GLY A CA 1
ATOM 922 C C . GLY A 1 123 ? -28.136 1.022 34.646 1.00 47.38 123 GLY A C 1
ATOM 923 O O . GLY A 1 123 ? -27.263 0.910 35.497 1.00 47.38 123 GLY A O 1
ATOM 924 N N . GLN A 1 124 ? -29.049 1.998 34.664 1.00 50.97 124 GLN A N 1
ATOM 925 C CA . GLN A 1 124 ? -29.530 2.552 35.929 1.00 50.97 124 GLN A CA 1
ATOM 926 C C . GLN A 1 124 ? -30.608 1.608 36.470 1.00 50.97 124 GLN A C 1
ATOM 928 O O . GLN A 1 124 ? -31.524 1.240 35.731 1.00 50.97 124 GLN A O 1
ATOM 933 N N . GLY A 1 125 ? -30.481 1.249 37.743 1.00 50.00 125 GLY A N 1
ATOM 934 C CA . GLY A 1 125 ? -31.448 0.512 38.548 1.00 50.00 125 GLY A CA 1
ATOM 935 C C . GLY A 1 125 ? -30.976 0.496 39.987 1.00 50.00 125 GLY A C 1
ATOM 936 O O . GLY A 1 125 ? -29.864 -0.030 40.202 1.00 50.00 125 GLY A O 1
#

Radius of gyration: 20.89 Å; chains: 1; bounding box: 60×34×70 Å

Secondary structure (DSSP, 8-state):
----------------PPPS------S-TTSPPPPP--TT-TTEEEEEEE-TT--EEEEEEETTT--EEEEETTTTTT--EEEETTEETT----HHHHHHHHHHHHHTTTTS-PPP---------

Sequence (125 aa):
MPEGMTATDVGGVTTMREPLFKVSNHHTAACVEPPTVDGDAAGAYFGYFANEYGEQAIYTYDYETGEATIRMGDAGWHEAYRVADGRAEGLVLTKTEAMWLRACWLATGALKDRPTSGTGGTGQG